Protein AF-A0A2G9SK24-F1 (afdb_monomer)

Foldseek 3Di:
DVVLVVLVCVLVVVVPDDDDPDPVVSVVVSLVVSQVCCCVPPVDNDDSVVVVVVVVVVVVVVVVVVVVVVVVVVVVVVVVVVVVVPPDPDPPDDDDDDDD

Mean predicted aligned error: 13.67 Å

pLDDT: mean 76.28, std 13.85, range [46.34, 94.94]

Organism: Aquarana catesbeiana (NCBI:txid8400)

Solvent-accessible surface area (backbone atoms only — not comparable to full-atom values): 6223 Å² total; per-residue (Å²): 112,68,67,56,54,48,53,47,50,60,68,70,66,64,74,85,65,74,91,66,95,55,62,68,63,53,51,50,57,50,50,53,53,45,47,53,46,39,36,71,78,66,66,46,88,66,56,69,66,60,52,51,52,54,46,53,55,53,53,50,54,55,50,51,51,51,53,52,51,53,51,51,53,54,56,49,50,62,59,48,64,62,57,60,73,66,70,68,77,74,86,81,80,88,84,89,77,86,86,126

Sequence (100 aa):
MVEMVDILKRADYDGKHGPYPNPNVRKAKIMTKVVKSLQKNFGVRRSEDQLRKQWSDLKLREHDQYRMIRKLLLKREKRLGTSEDTRDPSPSKEGEVPKT

Radius of gyration: 28.5 Å; Cα contacts (8 Å, |Δi|>4): 22; chains: 1; bounding box: 66×28×84 Å

Structure (mmCIF, N/CA/C/O backbone):
data_AF-A0A2G9SK24-F1
#
_entry.id   AF-A0A2G9SK24-F1
#
loop_
_atom_site.group_PDB
_atom_site.id
_atom_site.type_symbol
_atom_site.label_atom_id
_atom_site.label_alt_id
_atom_site.label_comp_id
_atom_site.label_asym_id
_atom_site.label_entity_id
_atom_site.label_seq_id
_atom_site.pdbx_PDB_ins_code
_atom_site.Cartn_x
_atom_site.Cartn_y
_atom_site.Cartn_z
_atom_site.occupancy
_atom_site.B_iso_or_equiv
_atom_site.auth_seq_id
_atom_site.auth_comp_id
_atom_site.auth_asym_id
_atom_site.auth_atom_id
_atom_site.pdbx_PDB_model_num
ATOM 1 N N . MET A 1 1 ? -9.892 -6.259 -0.295 1.00 67.88 1 MET A N 1
ATOM 2 C CA . MET A 1 1 ? -8.468 -5.891 -0.516 1.00 67.88 1 MET A CA 1
ATOM 3 C C . MET A 1 1 ? -8.321 -4.531 -1.183 1.00 67.88 1 MET A C 1
ATOM 5 O O . MET A 1 1 ? -7.515 -3.750 -0.703 1.00 67.88 1 MET A O 1
ATOM 9 N N . VAL A 1 2 ? -9.084 -4.238 -2.244 1.00 76.31 2 VAL A N 1
ATOM 10 C CA . VAL A 1 2 ? -8.962 -2.987 -3.020 1.00 76.31 2 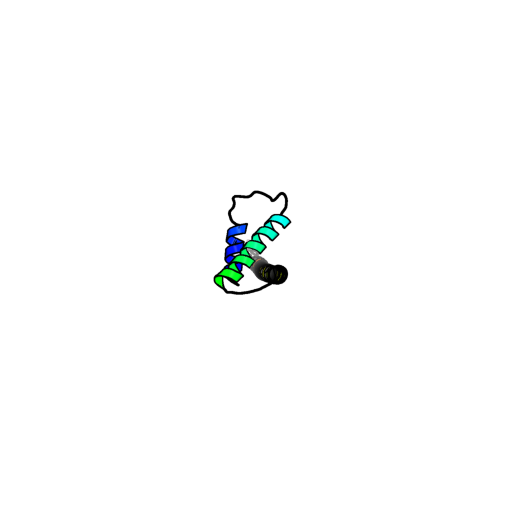VAL A CA 1
ATOM 11 C C . VAL A 1 2 ? -9.100 -1.730 -2.150 1.00 76.31 2 VAL A C 1
ATOM 13 O O . VAL A 1 2 ? -8.245 -0.859 -2.218 1.00 76.31 2 VAL A O 1
ATOM 16 N N . GLU A 1 3 ? -10.082 -1.686 -1.246 1.00 79.12 3 GLU A N 1
ATOM 17 C CA . GLU A 1 3 ? -10.328 -0.511 -0.390 1.00 79.12 3 GLU A CA 1
ATOM 18 C C . GLU A 1 3 ? -9.201 -0.234 0.624 1.00 79.12 3 GLU A C 1
ATOM 20 O O . GLU A 1 3 ? -8.852 0.911 0.888 1.00 79.12 3 GLU A O 1
ATOM 25 N N . MET A 1 4 ? -8.541 -1.280 1.134 1.00 80.69 4 MET A N 1
ATOM 26 C CA . MET A 1 4 ? -7.348 -1.134 1.983 1.00 80.69 4 MET A CA 1
ATOM 27 C C . MET A 1 4 ? -6.183 -0.513 1.207 1.00 80.69 4 MET A C 1
ATOM 29 O O . MET A 1 4 ? -5.492 0.364 1.722 1.00 80.69 4 MET A O 1
ATOM 33 N N . VAL A 1 5 ? -5.957 -0.993 -0.019 1.00 81.00 5 VAL A N 1
ATOM 34 C CA . VAL A 1 5 ? -4.894 -0.486 -0.895 1.00 81.00 5 VAL A CA 1
ATOM 35 C C . VAL A 1 5 ? -5.175 0.966 -1.282 1.00 81.00 5 VAL A C 1
ATOM 37 O O . VAL A 1 5 ? -4.242 1.762 -1.323 1.00 81.00 5 VAL A O 1
ATOM 40 N N . ASP A 1 6 ? -6.440 1.324 -1.504 1.00 85.62 6 ASP A N 1
ATOM 41 C CA . ASP A 1 6 ? -6.858 2.689 -1.827 1.00 85.62 6 ASP A CA 1
ATOM 42 C C . ASP A 1 6 ? -6.616 3.669 -0.668 1.00 85.62 6 ASP A C 1
ATOM 44 O O . ASP A 1 6 ? -5.935 4.680 -0.837 1.00 85.62 6 ASP A O 1
ATOM 48 N N . ILE A 1 7 ? -7.049 3.322 0.549 1.00 81.06 7 ILE A N 1
ATOM 49 C CA . ILE A 1 7 ? -6.821 4.138 1.756 1.00 81.06 7 ILE A CA 1
ATOM 50 C C . ILE A 1 7 ? -5.330 4.356 2.005 1.00 81.06 7 ILE A C 1
ATOM 52 O O . ILE A 1 7 ? -4.910 5.444 2.406 1.00 81.06 7 ILE A O 1
ATOM 56 N N . LEU A 1 8 ? -4.529 3.324 1.765 1.00 78.62 8 LEU A N 1
ATOM 57 C CA . LEU A 1 8 ? -3.092 3.380 1.958 1.00 78.62 8 LEU A CA 1
ATOM 58 C C . LEU A 1 8 ? -2.412 4.255 0.908 1.00 78.62 8 LEU A C 1
ATOM 60 O O . LEU A 1 8 ? -1.640 5.135 1.274 1.00 78.62 8 LEU A O 1
ATOM 64 N N . LYS A 1 9 ? -2.775 4.111 -0.372 1.00 79.62 9 LYS A N 1
ATOM 65 C CA . LYS A 1 9 ? -2.308 5.016 -1.430 1.00 79.62 9 LYS A CA 1
ATOM 66 C C . LYS A 1 9 ? -2.675 6.461 -1.112 1.00 79.62 9 LYS A C 1
ATOM 68 O O . LYS A 1 9 ? -1.815 7.329 -1.175 1.00 79.62 9 LYS A O 1
ATOM 73 N N . ARG A 1 10 ? -3.910 6.714 -0.682 1.00 81.31 10 ARG A N 1
ATOM 74 C CA . ARG A 1 10 ? -4.388 8.057 -0.341 1.00 81.31 10 ARG A CA 1
ATOM 75 C C . ARG A 1 10 ? -3.661 8.659 0.864 1.00 81.31 10 ARG A C 1
ATOM 77 O O . ARG A 1 10 ? -3.448 9.863 0.909 1.00 81.31 10 ARG A O 1
ATOM 84 N N . ALA A 1 11 ? -3.270 7.831 1.833 1.00 74.19 11 ALA A N 1
ATOM 85 C CA . ALA A 1 11 ? -2.545 8.276 3.017 1.00 74.19 11 ALA A CA 1
ATOM 86 C C . ALA A 1 11 ? -1.034 8.440 2.789 1.00 74.19 11 ALA A C 1
ATOM 88 O O . ALA A 1 11 ? -0.432 9.286 3.452 1.00 74.19 11 ALA A O 1
ATOM 89 N N . ASP A 1 12 ? -0.433 7.655 1.888 1.00 67.56 12 ASP A N 1
ATOM 90 C CA . ASP A 1 12 ? 0.997 7.700 1.560 1.00 67.56 12 ASP A CA 1
ATOM 91 C C . ASP A 1 12 ? 1.330 8.776 0.514 1.00 67.56 12 ASP A C 1
ATOM 93 O O . ASP A 1 12 ? 2.317 9.490 0.698 1.00 67.56 12 ASP A O 1
ATOM 97 N N . TYR A 1 13 ? 0.493 8.939 -0.522 1.00 61.19 13 TYR A N 1
ATOM 98 C CA . TYR A 1 13 ? 0.715 9.832 -1.674 1.00 61.19 13 TYR A CA 1
ATOM 99 C C . TYR A 1 13 ? 0.194 11.267 -1.510 1.00 61.19 13 TYR A C 1
ATOM 101 O O . TYR A 1 13 ? 0.275 12.039 -2.459 1.00 61.19 13 TYR A O 1
ATOM 109 N N . ASP A 1 14 ? -0.293 11.672 -0.333 1.00 61.59 14 ASP A N 1
ATOM 110 C CA . ASP A 1 14 ? -0.800 13.042 -0.105 1.00 61.59 14 ASP A CA 1
ATOM 111 C C . ASP A 1 14 ? 0.262 14.133 -0.389 1.00 61.59 14 ASP A C 1
ATOM 113 O O . ASP A 1 14 ? -0.061 15.309 -0.480 1.00 61.59 14 ASP A O 1
ATOM 117 N N . GLY A 1 15 ? 1.550 13.782 -0.535 1.00 60.00 15 GLY A N 1
ATOM 118 C CA . GLY A 1 15 ? 2.612 14.703 -0.979 1.00 60.00 15 GLY A CA 1
ATOM 119 C C . GLY A 1 15 ? 2.918 15.846 -0.001 1.00 60.00 15 GLY A C 1
ATOM 120 O O . GLY A 1 15 ? 3.920 16.536 -0.145 1.00 60.00 15 GLY A O 1
ATOM 121 N N . LYS A 1 16 ? 2.099 16.014 1.042 1.00 67.06 16 LYS A N 1
ATOM 122 C CA . LYS A 1 16 ? 2.193 17.070 2.056 1.00 67.06 16 LYS A CA 1
ATOM 123 C C . LYS A 1 16 ? 3.281 16.838 3.097 1.00 67.06 16 LYS A C 1
ATOM 125 O O . LYS A 1 16 ? 3.450 17.651 4.001 1.00 67.06 16 LYS A O 1
ATOM 130 N N . HIS A 1 17 ? 3.993 15.719 3.019 1.00 60.06 17 HIS A N 1
ATOM 131 C CA . HIS A 1 17 ? 4.925 15.305 4.052 1.00 60.06 17 HIS A CA 1
ATOM 132 C C . HIS A 1 17 ? 6.27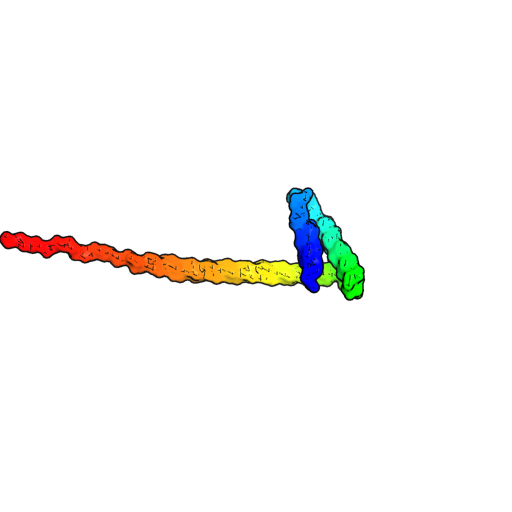0 14.919 3.436 1.00 60.06 17 HIS A C 1
ATOM 134 O O . HIS A 1 17 ? 6.345 13.978 2.649 1.00 60.06 17 HIS A O 1
ATOM 140 N N . GLY A 1 18 ? 7.319 15.665 3.798 1.00 67.38 18 GLY A N 1
ATOM 141 C CA . GLY A 1 18 ? 8.705 15.361 3.438 1.00 67.38 18 GLY A CA 1
ATOM 142 C C . GLY A 1 18 ? 9.227 14.066 4.085 1.00 67.38 18 GLY A C 1
ATOM 143 O O . GLY A 1 18 ? 8.467 13.361 4.758 1.00 67.38 18 GLY A O 1
ATOM 144 N N . PRO A 1 19 ? 10.523 13.738 3.899 1.00 68.69 19 PRO A N 1
ATOM 145 C CA . PRO A 1 19 ? 11.150 12.559 4.496 1.00 68.69 19 PRO A CA 1
ATOM 146 C C . PRO A 1 19 ? 10.834 12.462 5.993 1.00 68.69 19 PRO A C 1
ATOM 148 O O . PRO A 1 19 ? 10.987 13.428 6.739 1.00 68.69 19 PRO A O 1
ATOM 151 N N . TYR A 1 20 ? 10.316 11.309 6.421 1.00 63.00 20 TYR A N 1
ATOM 152 C CA . TYR A 1 20 ? 9.664 11.196 7.724 1.00 63.00 20 TYR A CA 1
ATOM 153 C C . TYR A 1 20 ? 10.660 11.169 8.893 1.00 63.00 20 TYR A C 1
ATOM 155 O O . TYR A 1 20 ? 11.527 10.297 8.900 1.00 63.00 20 TYR A O 1
ATOM 163 N N . PRO A 1 21 ? 10.460 11.987 9.950 1.00 70.00 21 PRO A N 1
ATOM 164 C CA . PRO A 1 21 ? 11.249 11.901 11.184 1.0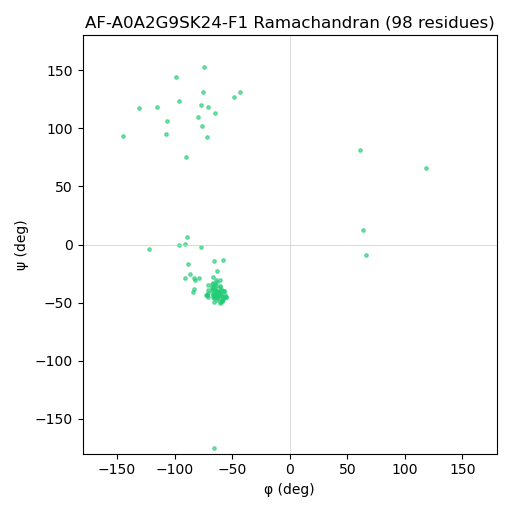0 70.00 21 PRO A CA 1
ATOM 165 C C . PRO A 1 21 ? 11.055 10.573 11.932 1.00 70.00 21 PRO A C 1
ATOM 167 O O . PRO A 1 21 ? 11.960 10.094 12.604 1.00 70.00 21 PRO A O 1
ATOM 170 N N . ASN A 1 22 ? 9.865 9.962 11.825 1.00 77.00 22 ASN A N 1
ATOM 171 C CA . ASN A 1 22 ? 9.568 8.650 12.403 1.00 77.00 22 ASN A CA 1
ATOM 172 C C . ASN A 1 22 ? 8.600 7.850 11.503 1.00 77.00 22 ASN A C 1
ATOM 174 O O . ASN A 1 22 ? 7.374 7.991 11.613 1.00 77.00 22 ASN A O 1
ATOM 178 N N . PRO A 1 23 ? 9.123 7.005 10.600 1.00 74.88 23 PRO A N 1
ATOM 179 C CA . PRO A 1 23 ? 8.307 6.259 9.642 1.00 74.88 23 PRO A CA 1
ATOM 180 C C . PRO A 1 23 ? 7.391 5.213 10.304 1.00 74.88 23 PRO A C 1
ATOM 182 O O . PRO A 1 23 ? 6.300 4.942 9.797 1.00 74.88 23 PRO A O 1
ATOM 185 N N . ASN A 1 24 ? 7.771 4.664 11.463 1.00 80.81 24 ASN A N 1
ATOM 186 C CA . ASN A 1 24 ? 6.989 3.633 12.153 1.00 80.81 24 ASN A CA 1
ATOM 187 C C . ASN A 1 24 ? 5.690 4.181 12.756 1.00 80.81 24 ASN A C 1
ATOM 189 O O . ASN A 1 24 ? 4.646 3.533 12.659 1.00 80.81 24 ASN A O 1
ATOM 193 N N . VAL A 1 25 ? 5.727 5.392 13.320 1.00 80.81 25 VAL A N 1
ATOM 194 C CA . VAL A 1 25 ? 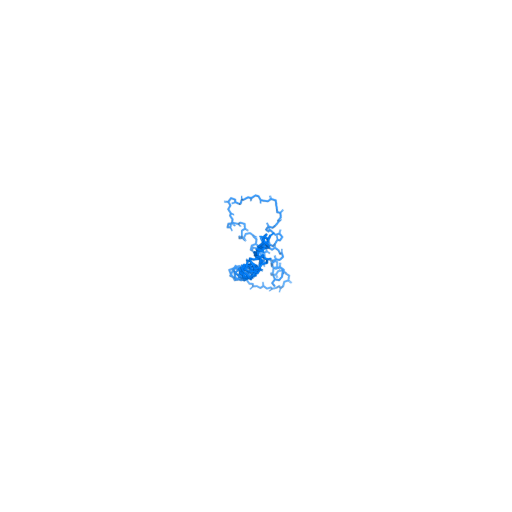4.550 6.034 13.930 1.00 80.81 25 VAL A CA 1
ATOM 195 C C . VAL A 1 25 ? 3.480 6.341 12.885 1.00 80.81 25 VAL A C 1
ATOM 197 O O . VAL A 1 25 ? 2.296 6.076 13.100 1.00 80.81 25 VAL A O 1
ATOM 200 N N . ARG A 1 26 ? 3.874 6.846 11.711 1.00 80.06 26 ARG A N 1
ATOM 201 C CA . ARG A 1 26 ? 2.917 7.075 10.622 1.00 80.06 26 ARG A CA 1
ATOM 202 C C . ARG A 1 26 ? 2.349 5.772 10.092 1.00 80.06 26 ARG A C 1
ATOM 204 O O . ARG A 1 26 ? 1.138 5.691 9.901 1.00 80.06 26 ARG A O 1
ATOM 211 N N . LYS A 1 27 ? 3.193 4.758 9.894 1.00 79.88 27 LYS A N 1
ATOM 212 C CA . LYS A 1 27 ? 2.743 3.440 9.442 1.00 79.88 27 LYS A CA 1
ATOM 213 C C . LYS A 1 27 ? 1.674 2.889 10.386 1.00 79.88 27 LYS A C 1
ATOM 215 O O . LYS A 1 27 ? 0.612 2.497 9.916 1.00 79.88 27 LYS A O 1
ATOM 220 N N . ALA A 1 28 ? 1.885 2.982 11.701 1.00 83.75 28 ALA A N 1
ATOM 221 C CA . ALA A 1 28 ? 0.877 2.620 12.698 1.00 83.75 28 ALA A CA 1
ATOM 222 C C . ALA A 1 28 ? -0.418 3.438 12.549 1.00 83.75 28 ALA A C 1
ATOM 224 O O . ALA A 1 28 ? -1.496 2.857 12.470 1.00 83.75 28 ALA A O 1
ATOM 225 N N . LYS A 1 29 ? -0.327 4.769 12.408 1.00 86.00 29 LYS A N 1
ATOM 226 C CA . LYS A 1 29 ? -1.491 5.660 12.232 1.00 86.00 29 LYS A CA 1
ATOM 227 C C . LYS A 1 29 ? -2.306 5.350 10.970 1.00 86.00 29 LYS A C 1
ATOM 229 O O . LYS A 1 29 ? -3.530 5.489 10.971 1.00 86.00 29 LYS A O 1
ATOM 234 N N . ILE A 1 30 ? -1.647 4.942 9.885 1.00 84.50 30 ILE A N 1
ATOM 235 C CA . ILE A 1 30 ? -2.321 4.524 8.651 1.00 84.50 30 ILE A CA 1
ATOM 236 C C . ILE A 1 30 ? -2.989 3.161 8.849 1.00 84.50 30 ILE A C 1
ATOM 238 O O . ILE A 1 30 ? -4.161 3.010 8.503 1.00 84.50 30 ILE A O 1
ATOM 242 N N . MET A 1 31 ? -2.304 2.208 9.485 1.00 85.69 31 MET A N 1
ATOM 243 C CA . MET A 1 31 ? -2.891 0.909 9.823 1.00 85.69 31 MET A CA 1
ATOM 244 C C . MET A 1 31 ? -4.151 1.058 10.681 1.00 85.69 31 MET A C 1
ATOM 246 O O . MET A 1 31 ? -5.153 0.401 10.407 1.00 85.69 31 MET A O 1
ATOM 250 N N . THR A 1 32 ? -4.173 1.989 11.639 1.00 88.38 32 THR A N 1
ATOM 251 C CA . THR A 1 32 ? -5.373 2.242 12.454 1.00 88.38 32 THR A CA 1
ATOM 252 C C . THR A 1 32 ? -6.548 2.763 11.620 1.00 88.38 32 THR A C 1
ATOM 254 O O . THR A 1 32 ? -7.695 2.404 11.887 1.00 88.38 32 THR A O 1
ATOM 257 N N . LYS A 1 33 ? -6.299 3.590 10.592 1.00 88.31 33 LYS A N 1
ATOM 258 C CA . LYS A 1 33 ? -7.346 4.053 9.657 1.00 88.31 33 LYS A CA 1
ATOM 259 C C . LYS A 1 33 ? -7.881 2.908 8.793 1.00 88.31 33 LYS A C 1
ATOM 261 O O . LYS A 1 33 ? -9.089 2.818 8.571 1.00 88.31 33 LYS A O 1
ATOM 266 N N . VAL A 1 34 ? -6.999 2.019 8.342 1.00 86.06 34 VAL A N 1
ATOM 267 C CA . VAL A 1 34 ? -7.365 0.817 7.580 1.00 86.06 34 VAL A CA 1
ATOM 268 C C . VAL A 1 34 ? -8.221 -0.123 8.435 1.00 86.06 34 VAL A C 1
ATOM 270 O O . VAL A 1 34 ? -9.294 -0.526 8.004 1.00 86.06 34 VAL A O 1
ATOM 273 N N . VAL A 1 35 ? -7.819 -0.415 9.675 1.00 88.00 35 VAL A N 1
ATOM 274 C CA . VAL A 1 35 ? -8.606 -1.264 10.590 1.00 88.00 35 VAL A CA 1
ATOM 275 C C . VAL A 1 35 ? -9.998 -0.667 10.829 1.00 88.00 35 VAL A C 1
ATOM 277 O O . VAL A 1 35 ? -11.003 -1.357 10.670 1.00 88.00 35 VAL A O 1
ATOM 280 N N . LYS A 1 36 ? -10.073 0.634 11.148 1.00 88.56 36 LYS A N 1
ATOM 281 C CA . LYS A 1 36 ? -11.349 1.320 11.414 1.00 88.56 36 LYS A CA 1
ATOM 282 C C . LYS A 1 36 ? -12.293 1.320 10.209 1.00 88.56 36 LYS A C 1
ATOM 284 O O . LYS A 1 36 ? -13.493 1.133 10.382 1.00 88.56 36 LYS A O 1
ATOM 289 N N . SER A 1 37 ? -11.773 1.533 9.003 1.00 87.06 37 SER A N 1
ATOM 290 C CA . SER A 1 37 ? -12.581 1.527 7.774 1.00 87.06 37 SER A CA 1
ATOM 291 C C . SER A 1 37 ? -13.059 0.127 7.398 1.00 87.06 37 SER A C 1
ATOM 293 O O . SER A 1 37 ? -14.235 -0.029 7.085 1.00 87.06 37 SER A O 1
ATOM 295 N N . LEU A 1 38 ? -12.213 -0.904 7.519 1.00 86.12 38 LEU A N 1
ATOM 296 C CA . LEU A 1 38 ? -12.636 -2.292 7.303 1.00 86.12 38 LEU A CA 1
ATOM 297 C C . LEU A 1 38 ? -13.755 -2.706 8.260 1.00 86.12 38 LEU A C 1
ATOM 299 O O . LEU A 1 38 ? -14.717 -3.350 7.843 1.00 86.12 38 LEU A O 1
ATOM 303 N N . GLN A 1 39 ? -13.645 -2.321 9.530 1.00 86.06 39 GLN A N 1
ATOM 304 C CA . GLN A 1 39 ? -14.683 -2.614 10.509 1.00 86.06 39 GLN A CA 1
ATOM 305 C C . GLN A 1 39 ? -15.983 -1.864 10.191 1.00 86.06 39 GLN A C 1
ATOM 307 O O . GLN A 1 39 ? -17.054 -2.456 10.264 1.00 86.06 39 GLN A O 1
ATOM 312 N N . LYS A 1 40 ? -15.898 -0.582 9.813 1.00 88.19 40 LYS A N 1
ATOM 313 C CA . LYS A 1 40 ? -17.067 0.266 9.541 1.00 88.19 40 LYS A CA 1
ATOM 314 C C . LYS A 1 40 ? -17.795 -0.097 8.242 1.00 88.19 40 LYS A C 1
ATOM 316 O O . LYS A 1 40 ? -19.018 -0.128 8.239 1.00 88.19 40 LYS A O 1
ATOM 321 N N . ASN A 1 41 ? -17.060 -0.348 7.159 1.00 86.06 41 ASN A N 1
ATOM 322 C CA . ASN A 1 41 ? -17.638 -0.548 5.826 1.00 86.06 41 ASN A CA 1
ATOM 323 C C . ASN A 1 41 ? -17.953 -2.020 5.534 1.00 86.06 41 ASN A C 1
ATOM 325 O O . ASN A 1 41 ? -18.882 -2.304 4.786 1.00 86.06 41 ASN A O 1
ATOM 329 N N . PHE A 1 42 ? -17.207 -2.959 6.127 1.00 81.94 42 PHE A N 1
ATOM 330 C CA . PHE A 1 42 ? -17.342 -4.389 5.823 1.00 81.94 42 PHE A CA 1
ATOM 331 C C . PHE A 1 42 ? -17.666 -5.268 7.033 1.00 81.94 42 PHE A C 1
ATOM 333 O O . PHE A 1 42 ? -17.797 -6.479 6.875 1.00 81.94 42 PHE A O 1
ATOM 340 N N . GLY A 1 43 ? -17.721 -4.716 8.250 1.00 85.44 43 GLY A N 1
ATOM 341 C CA . GLY A 1 43 ? -17.884 -5.517 9.471 1.00 85.44 43 GLY A CA 1
ATOM 342 C C . GLY A 1 43 ? -16.714 -6.476 9.737 1.00 85.44 43 GLY A C 1
ATOM 343 O O . GLY A 1 43 ? -16.810 -7.372 10.574 1.00 85.44 43 GLY A O 1
ATOM 344 N N . VAL A 1 44 ? -15.593 -6.316 9.026 1.00 80.44 44 VAL A N 1
ATOM 345 C CA . VAL A 1 44 ? -14.466 -7.247 9.077 1.00 80.44 44 VAL A CA 1
ATOM 346 C C . VAL A 1 44 ? -13.631 -6.967 10.323 1.00 80.44 44 VAL A C 1
ATOM 348 O O . VAL A 1 44 ? -12.916 -5.969 10.404 1.00 80.44 44 VAL A O 1
ATOM 351 N N . ARG A 1 45 ? -13.680 -7.885 11.293 1.00 80.81 45 ARG A N 1
ATOM 352 C CA . ARG A 1 45 ? -12.886 -7.818 12.528 1.00 80.81 45 ARG A CA 1
ATOM 353 C C . ARG A 1 45 ? -11.544 -8.535 12.350 1.00 80.81 45 ARG A C 1
ATOM 355 O O . ARG A 1 45 ? -11.362 -9.661 12.800 1.00 80.81 45 ARG A O 1
ATOM 362 N N . ARG A 1 46 ? -10.611 -7.899 11.638 1.00 77.38 46 ARG A N 1
ATOM 363 C CA . ARG A 1 46 ? -9.222 -8.374 11.465 1.00 77.38 46 ARG A CA 1
ATOM 364 C C . ARG A 1 46 ? -8.293 -7.641 12.425 1.00 77.38 46 ARG A C 1
ATOM 366 O O . ARG A 1 46 ? -8.491 -6.454 12.676 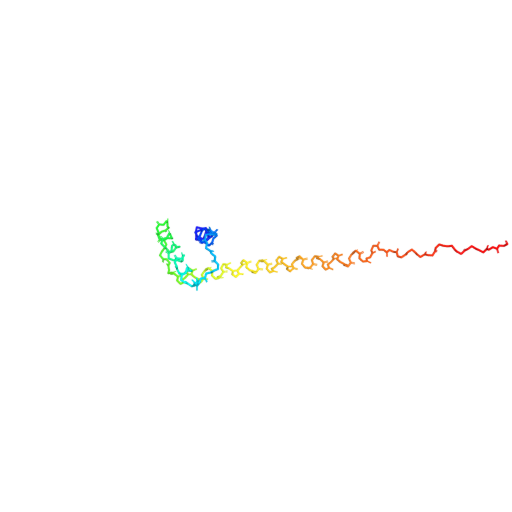1.00 77.38 46 ARG A O 1
ATOM 373 N N . SER A 1 47 ? -7.278 -8.333 12.941 1.00 79.50 47 SER A N 1
ATOM 374 C CA . SER A 1 47 ? -6.260 -7.688 13.774 1.00 79.50 47 SER A CA 1
ATOM 375 C C . SER A 1 47 ? -5.310 -6.840 12.926 1.00 79.50 47 SER A C 1
ATOM 377 O O . SER A 1 47 ? -5.083 -7.117 11.744 1.00 79.50 47 SER A O 1
ATOM 379 N N . GLU A 1 48 ? -4.736 -5.799 13.533 1.00 81.62 48 GLU A N 1
ATOM 380 C CA . GLU A 1 48 ? -3.762 -4.933 12.862 1.00 81.62 48 GLU A CA 1
ATOM 381 C C . GLU A 1 48 ? -2.561 -5.741 12.338 1.00 81.62 48 GLU A C 1
ATOM 383 O O . GLU A 1 48 ? -2.120 -5.536 11.207 1.00 81.62 48 GLU A O 1
ATOM 388 N N . ASP A 1 49 ? -2.094 -6.723 13.112 1.00 83.75 49 ASP A N 1
ATOM 389 C CA . ASP A 1 49 ? -0.959 -7.577 12.752 1.00 83.75 49 ASP A CA 1
ATOM 390 C C . ASP A 1 49 ? -1.247 -8.490 11.561 1.00 83.75 49 ASP A C 1
ATOM 392 O O . ASP A 1 49 ? -0.392 -8.674 10.691 1.00 83.75 49 ASP A O 1
ATOM 396 N N . GLN A 1 50 ? -2.473 -9.013 11.455 1.00 86.25 50 GLN A N 1
ATOM 397 C CA . GLN A 1 50 ? -2.885 -9.778 10.278 1.00 86.25 50 GLN A CA 1
ATOM 398 C C . GLN A 1 50 ? -2.864 -8.911 9.017 1.00 86.25 50 GLN A C 1
ATOM 400 O O . GLN A 1 50 ? -2.418 -9.363 7.962 1.00 86.25 50 GLN A O 1
ATOM 405 N N . LEU A 1 51 ? -3.300 -7.654 9.121 1.00 84.69 51 LEU A N 1
ATOM 406 C CA . LEU A 1 51 ? -3.270 -6.718 7.999 1.00 84.69 51 LEU A CA 1
ATOM 407 C C . LEU A 1 51 ? -1.840 -6.287 7.652 1.00 84.69 51 LEU A C 1
ATOM 409 O O . LEU A 1 51 ? -1.525 -6.148 6.472 1.00 84.69 51 LEU A O 1
ATOM 413 N N . ARG A 1 52 ? -0.950 -6.142 8.643 1.00 85.25 52 ARG A N 1
ATOM 414 C CA . ARG A 1 52 ? 0.486 -5.899 8.415 1.00 85.25 52 ARG A CA 1
ATOM 415 C C . ARG A 1 52 ? 1.144 -7.056 7.673 1.00 85.25 52 ARG A C 1
ATOM 417 O O . ARG A 1 52 ? 1.887 -6.813 6.726 1.00 85.25 52 ARG A O 1
ATOM 424 N N . LYS A 1 53 ? 0.847 -8.298 8.063 1.00 86.88 53 LYS A N 1
ATOM 425 C CA . LYS A 1 53 ? 1.346 -9.492 7.371 1.00 86.88 53 LYS A CA 1
ATOM 426 C C . LYS A 1 53 ? 0.870 -9.527 5.918 1.00 86.88 53 LYS A C 1
ATOM 428 O O . LYS A 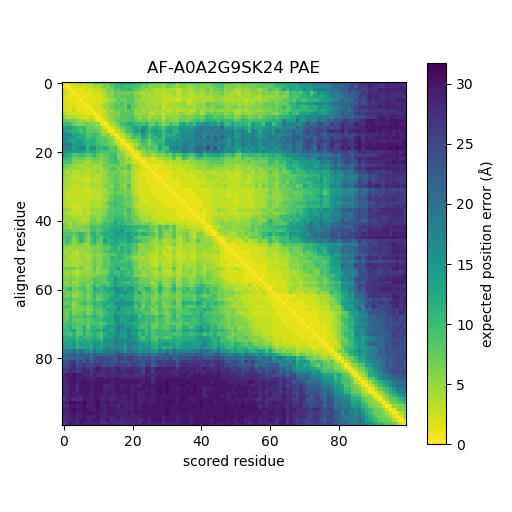1 53 ? 1.684 -9.626 5.008 1.00 86.88 53 LYS A O 1
ATOM 433 N N . GLN A 1 54 ? -0.433 -9.349 5.701 1.00 84.12 54 GLN A N 1
ATOM 434 C CA . GLN A 1 54 ? -1.020 -9.355 4.360 1.00 84.12 54 GLN A CA 1
ATOM 435 C C . GLN A 1 54 ? -0.484 -8.211 3.479 1.00 84.12 54 GLN A C 1
ATOM 437 O O . GLN A 1 54 ? -0.356 -8.361 2.265 1.00 84.12 54 GLN A O 1
ATOM 442 N N . TRP A 1 55 ? -0.150 -7.069 4.083 1.00 82.56 55 TRP A N 1
ATOM 443 C CA . TRP A 1 55 ? 0.500 -5.957 3.395 1.00 82.56 55 TRP A CA 1
ATOM 444 C C . TRP A 1 55 ? 1.916 -6.302 2.925 1.00 82.56 55 TRP A C 1
ATOM 446 O O . TRP A 1 55 ? 2.262 -6.020 1.777 1.00 82.56 55 TRP A O 1
ATOM 456 N N . SER A 1 56 ? 2.726 -6.920 3.788 1.00 83.50 56 SER A N 1
ATOM 457 C CA . SER A 1 56 ? 4.074 -7.367 3.423 1.00 83.50 56 SER A CA 1
ATOM 458 C C . SER A 1 56 ? 4.037 -8.352 2.254 1.00 83.50 56 SER A C 1
ATOM 460 O O . SER A 1 56 ? 4.780 -8.172 1.292 1.00 83.50 56 SER A O 1
ATOM 462 N N . ASP A 1 57 ? 3.110 -9.313 2.279 1.00 87.19 57 ASP A N 1
ATOM 463 C CA . ASP A 1 57 ? 2.912 -10.265 1.179 1.00 87.19 57 ASP A CA 1
ATOM 464 C C . ASP A 1 57 ? 2.524 -9.558 -0.128 1.00 87.19 57 ASP A C 1
ATOM 466 O O . ASP A 1 57 ? 3.045 -9.877 -1.200 1.00 87.19 57 ASP A O 1
ATOM 470 N N . LEU A 1 58 ? 1.646 -8.551 -0.053 1.00 83.50 58 LEU A N 1
ATOM 471 C CA . LEU A 1 58 ? 1.237 -7.778 -1.226 1.00 83.50 58 LEU A CA 1
ATOM 472 C C . LEU A 1 58 ? 2.417 -7.007 -1.837 1.00 83.50 58 LEU A C 1
ATOM 474 O O . LEU A 1 58 ? 2.582 -7.000 -3.058 1.00 83.50 58 LEU A O 1
ATOM 478 N N . LYS A 1 59 ? 3.257 -6.391 -0.996 1.00 81.00 59 LYS A N 1
ATOM 479 C CA . LYS A 1 59 ? 4.448 -5.653 -1.438 1.00 81.00 59 LYS A CA 1
ATOM 480 C C . LYS A 1 59 ? 5.524 -6.559 -2.032 1.00 81.00 59 LYS A C 1
ATOM 482 O O . LYS A 1 59 ? 6.147 -6.172 -3.019 1.00 81.00 59 LYS A O 1
ATOM 487 N N . LEU A 1 60 ? 5.708 -7.762 -1.487 1.00 82.38 60 LEU A N 1
ATOM 488 C CA . LEU A 1 60 ? 6.607 -8.771 -2.058 1.00 82.38 60 LEU A CA 1
ATOM 489 C C . LEU A 1 60 ? 6.170 -9.171 -3.469 1.00 82.38 60 LEU A C 1
ATOM 491 O O . LEU A 1 60 ? 6.984 -9.208 -4.388 1.00 82.38 60 LEU A O 1
ATOM 495 N N . ARG A 1 61 ? 4.866 -9.381 -3.666 1.00 84.31 61 ARG A N 1
ATOM 496 C CA . ARG A 1 61 ? 4.303 -9.781 -4.959 1.00 84.31 61 ARG A CA 1
ATOM 497 C C . ARG A 1 61 ? 4.478 -8.705 -6.037 1.00 84.31 61 ARG A C 1
ATOM 499 O O . ARG A 1 61 ? 4.797 -9.030 -7.177 1.00 84.31 61 ARG A O 1
ATOM 506 N N . GLU A 1 62 ? 4.307 -7.433 -5.676 1.00 83.81 62 GLU A N 1
ATOM 507 C CA . GLU A 1 62 ? 4.552 -6.280 -6.561 1.00 83.81 62 GLU A CA 1
ATOM 508 C C . GLU A 1 62 ? 6.043 -6.155 -6.925 1.00 83.81 62 GLU A C 1
ATOM 510 O O . GLU A 1 62 ? 6.401 -5.976 -8.092 1.00 83.81 62 GLU A O 1
ATOM 515 N N . HIS A 1 63 ? 6.928 -6.327 -5.940 1.00 87.00 63 HIS A N 1
ATOM 516 C CA . HIS A 1 63 ? 8.372 -6.300 -6.158 1.00 87.00 63 HIS A CA 1
ATOM 517 C C . HIS A 1 63 ? 8.845 -7.436 -7.080 1.00 87.00 63 HIS A C 1
ATOM 519 O O . HIS A 1 63 ? 9.650 -7.214 -7.988 1.00 87.00 63 HIS A O 1
ATOM 525 N N . ASP A 1 64 ? 8.310 -8.644 -6.905 1.00 89.75 64 ASP A N 1
ATOM 526 C CA . ASP A 1 64 ? 8.639 -9.790 -7.752 1.00 89.75 64 ASP A CA 1
ATOM 527 C C . ASP A 1 64 ? 8.140 -9.629 -9.188 1.00 89.75 64 ASP A C 1
ATOM 529 O O . ASP A 1 64 ? 8.867 -9.962 -10.128 1.00 89.75 64 ASP A O 1
ATOM 533 N N . GLN A 1 65 ? 6.949 -9.055 -9.384 1.00 91.19 65 GLN A N 1
ATOM 534 C CA . GLN A 1 65 ? 6.458 -8.697 -10.718 1.00 91.19 65 GLN A CA 1
ATOM 535 C C . GLN A 1 65 ? 7.413 -7.725 -11.411 1.00 91.19 65 GLN A C 1
ATOM 537 O O . GLN A 1 65 ? 7.811 -7.943 -12.557 1.00 91.19 65 GLN A O 1
ATOM 542 N N . TYR A 1 66 ? 7.845 -6.688 -10.697 1.00 91.94 66 TYR A N 1
ATOM 543 C CA . TYR A 1 66 ? 8.784 -5.713 -11.229 1.00 91.94 66 TYR A CA 1
ATOM 544 C C . TYR A 1 66 ? 10.148 -6.336 -11.560 1.00 91.94 66 TYR A C 1
ATOM 546 O O . TYR A 1 66 ? 10.712 -6.089 -12.630 1.00 91.94 66 TYR A O 1
ATOM 554 N N . ARG A 1 67 ? 10.655 -7.222 -10.693 1.00 94.00 67 ARG A N 1
ATOM 555 C CA . ARG A 1 67 ? 11.870 -8.007 -10.951 1.00 94.00 67 ARG A CA 1
ATOM 556 C C . ARG A 1 67 ? 11.720 -8.893 -12.188 1.00 94.00 67 ARG A C 1
ATOM 558 O O . ARG A 1 67 ? 12.672 -9.018 -12.959 1.00 94.00 67 ARG A O 1
ATOM 565 N N . MET A 1 68 ? 10.552 -9.498 -12.392 1.00 93.62 68 MET A N 1
ATOM 566 C CA . MET A 1 68 ? 10.284 -10.347 -13.551 1.00 93.62 68 MET A CA 1
ATOM 567 C C . MET A 1 68 ? 10.270 -9.537 -14.852 1.00 93.62 68 MET A C 1
ATOM 569 O O . MET A 1 68 ? 10.927 -9.921 -15.821 1.00 93.62 68 MET A O 1
ATOM 573 N N . ILE A 1 69 ? 9.602 -8.380 -14.852 1.00 93.12 69 ILE A N 1
ATOM 574 C CA . ILE A 1 69 ? 9.556 -7.467 -16.004 1.00 93.12 69 ILE A CA 1
ATOM 575 C C . ILE A 1 69 ? 10.959 -6.948 -16.337 1.00 93.12 69 ILE A C 1
ATOM 577 O O . ILE A 1 69 ? 11.380 -7.022 -17.491 1.00 93.12 69 ILE A O 1
ATOM 581 N N . ARG A 1 70 ? 11.734 -6.509 -15.335 1.00 93.88 70 ARG A N 1
ATOM 582 C CA . ARG A 1 70 ? 13.132 -6.083 -15.531 1.00 93.88 70 ARG A CA 1
ATOM 583 C C . ARG A 1 70 ? 13.990 -7.174 -16.175 1.00 93.88 70 ARG A C 1
ATOM 585 O O . ARG A 1 70 ? 14.754 -6.891 -17.094 1.00 93.88 70 ARG A O 1
ATOM 592 N N . LYS A 1 71 ? 13.851 -8.428 -15.733 1.00 94.94 71 LYS A N 1
ATOM 593 C CA . LYS A 1 71 ? 14.574 -9.566 -16.327 1.00 94.94 71 LYS A CA 1
ATOM 594 C C . LYS A 1 71 ? 14.186 -9.814 -17.783 1.00 94.94 71 LYS A C 1
ATOM 596 O O . LYS A 1 71 ? 15.057 -10.131 -18.590 1.00 94.94 71 LYS A O 1
ATOM 601 N N . LEU A 1 72 ? 12.902 -9.690 -18.116 1.00 94.19 72 LEU A N 1
ATOM 602 C CA . LEU A 1 72 ? 12.411 -9.836 -19.488 1.00 94.19 72 LEU A CA 1
ATOM 603 C C . LEU A 1 72 ? 12.985 -8.762 -20.416 1.00 94.19 72 LEU A C 1
ATOM 605 O O . LEU A 1 72 ? 13.460 -9.099 -21.499 1.00 94.19 72 LEU A O 1
ATOM 609 N N . LEU A 1 73 ? 12.993 -7.503 -19.973 1.00 94.38 73 LEU A N 1
ATOM 610 C CA . LEU A 1 73 ? 13.564 -6.387 -20.729 1.00 94.38 73 LEU A CA 1
ATOM 611 C C . LEU A 1 73 ? 15.055 -6.604 -21.003 1.00 94.38 73 LEU A C 1
ATOM 613 O O . LEU A 1 73 ? 15.466 -6.595 -22.160 1.00 94.38 73 LEU A O 1
ATOM 617 N N . LEU A 1 74 ? 15.830 -6.942 -19.968 1.00 93.25 74 LEU A N 1
ATOM 618 C CA . LEU A 1 74 ? 17.259 -7.232 -20.106 1.00 93.25 74 LEU A CA 1
ATOM 619 C C . LEU A 1 74 ? 17.527 -8.425 -21.040 1.00 93.25 74 LEU A C 1
ATOM 621 O O . LEU A 1 74 ? 18.491 -8.439 -21.803 1.00 93.25 74 LEU A O 1
ATOM 625 N N . LYS A 1 75 ? 16.669 -9.454 -21.005 1.00 92.00 75 LYS A N 1
ATOM 626 C CA . LYS A 1 75 ? 16.776 -10.611 -21.906 1.00 92.00 75 LYS A CA 1
ATOM 627 C C . LYS A 1 75 ? 16.482 -10.235 -23.363 1.00 92.00 75 LYS A C 1
ATOM 629 O O . LYS A 1 75 ? 17.081 -10.827 -24.256 1.00 92.00 75 LYS A O 1
ATOM 634 N N . ARG A 1 76 ? 15.571 -9.289 -23.613 1.00 87.88 76 ARG A N 1
ATOM 635 C CA . ARG A 1 76 ? 15.270 -8.782 -24.961 1.00 87.88 76 ARG A CA 1
ATOM 636 C C . ARG A 1 76 ? 16.410 -7.916 -25.496 1.00 87.88 76 ARG A C 1
ATOM 638 O O . ARG A 1 76 ? 16.812 -8.115 -26.632 1.00 87.88 76 ARG A O 1
ATOM 645 N N . GLU A 1 77 ? 16.965 -7.039 -24.668 1.00 88.62 77 GLU A N 1
ATOM 646 C CA . GLU A 1 77 ? 18.110 -6.186 -25.010 1.00 88.62 77 GLU A CA 1
ATOM 647 C C . GLU A 1 77 ? 19.332 -7.011 -25.437 1.00 88.62 77 GLU A C 1
ATOM 649 O O . GLU A 1 77 ? 19.868 -6.810 -26.521 1.00 88.62 77 GLU A O 1
ATOM 654 N N . LYS A 1 78 ? 19.690 -8.051 -24.670 1.00 85.25 78 LYS A N 1
ATOM 655 C CA . LYS A 1 78 ? 20.793 -8.967 -25.019 1.00 85.25 78 LYS A CA 1
ATOM 656 C C . LYS A 1 78 ? 20.599 -9.709 -26.349 1.00 85.25 78 LYS A C 1
ATOM 658 O O . LYS A 1 78 ? 21.580 -10.051 -27.000 1.00 85.25 78 LYS A O 1
ATOM 663 N N . ARG A 1 79 ? 19.348 -9.983 -26.740 1.00 81.69 79 ARG A N 1
ATOM 664 C CA . ARG A 1 79 ? 19.019 -10.625 -28.027 1.00 81.69 79 ARG A CA 1
ATOM 665 C C . ARG A 1 79 ? 19.073 -9.647 -29.202 1.00 81.69 79 ARG A C 1
ATOM 667 O O . ARG A 1 79 ? 19.319 -10.078 -30.317 1.00 81.69 79 ARG A O 1
ATOM 674 N N . LEU A 1 80 ? 18.807 -8.364 -28.963 1.00 67.69 80 LEU A N 1
ATOM 675 C CA . LEU A 1 80 ? 18.846 -7.328 -29.996 1.00 67.69 80 LEU A CA 1
ATOM 676 C C . LEU A 1 80 ? 20.273 -6.808 -30.219 1.00 67.69 80 LEU A C 1
ATOM 678 O O . LEU A 1 80 ? 20.675 -6.668 -31.366 1.00 67.69 80 LEU A O 1
ATOM 682 N N . GLY A 1 81 ? 21.071 -6.652 -29.156 1.00 60.72 81 GLY A N 1
ATOM 683 C CA . GLY A 1 81 ? 22.464 -6.191 -29.257 1.00 60.72 81 GLY A CA 1
ATOM 684 C C . GLY A 1 81 ? 23.394 -7.126 -30.044 1.00 60.72 81 GLY A C 1
ATOM 685 O O . GLY A 1 81 ? 24.388 -6.677 -30.591 1.00 60.72 81 GLY A O 1
ATOM 686 N N . THR A 1 82 ? 23.057 -8.414 -30.158 1.00 52.75 82 THR A N 1
ATOM 687 C CA . THR A 1 82 ? 23.771 -9.378 -31.022 1.00 52.75 82 THR A CA 1
ATOM 688 C C . THR A 1 82 ? 23.233 -9.420 -32.456 1.00 52.75 82 THR A C 1
ATOM 690 O O . THR A 1 82 ? 23.910 -9.920 -33.343 1.00 52.75 82 THR A O 1
ATOM 693 N N . SER A 1 83 ? 22.026 -8.898 -32.705 1.00 54.84 83 SER A N 1
ATOM 694 C CA . SER A 1 83 ? 21.413 -8.870 -34.040 1.00 54.84 83 SER A CA 1
ATOM 695 C C . SER A 1 83 ? 21.813 -7.641 -34.858 1.00 54.84 83 SER A C 1
ATOM 697 O O . SER A 1 83 ? 21.733 -7.696 -36.085 1.00 54.84 83 SER A O 1
ATOM 699 N N . GLU A 1 84 ? 22.179 -6.533 -34.212 1.00 55.97 84 GLU A N 1
ATOM 700 C CA . GLU A 1 84 ? 22.643 -5.318 -34.899 1.00 55.97 84 GLU A CA 1
ATOM 701 C C . GLU A 1 84 ? 24.134 -5.396 -35.267 1.00 55.97 84 GLU A C 1
ATOM 703 O O . GLU A 1 84 ? 24.512 -4.893 -36.317 1.00 55.97 84 GLU A O 1
ATOM 708 N N . ASP A 1 85 ? 24.941 -6.142 -34.504 1.00 46.34 85 ASP A N 1
ATOM 709 C CA . ASP A 1 85 ? 26.371 -6.406 -34.773 1.00 46.34 85 ASP A CA 1
ATOM 710 C C . ASP A 1 85 ? 26.618 -7.239 -36.053 1.00 46.34 85 ASP A C 1
ATOM 712 O O . ASP A 1 85 ? 27.723 -7.308 -36.573 1.00 46.34 85 ASP A O 1
ATOM 716 N N . THR A 1 86 ? 25.572 -7.861 -36.609 1.00 46.38 86 THR A N 1
ATOM 717 C CA . THR A 1 86 ? 25.633 -8.634 -37.868 1.00 46.38 86 THR A CA 1
ATOM 718 C C . THR A 1 86 ? 25.206 -7.816 -39.101 1.00 46.38 86 THR A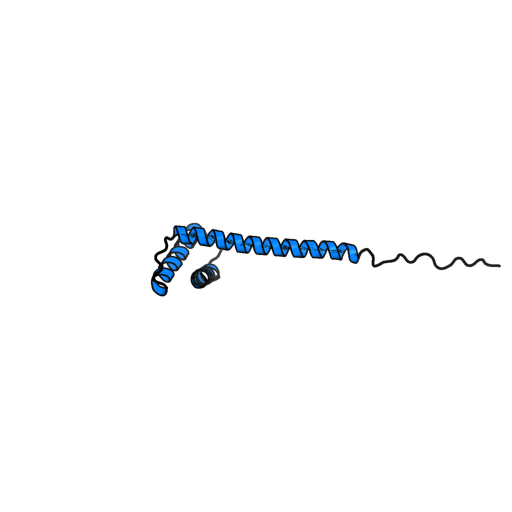 C 1
ATOM 720 O O . THR A 1 86 ? 25.176 -8.348 -40.208 1.00 46.38 86 THR A O 1
ATOM 723 N N . ARG A 1 87 ? 24.831 -6.535 -38.954 1.00 51.84 87 ARG A N 1
ATOM 724 C CA . ARG A 1 87 ? 24.310 -5.726 -40.077 1.00 51.84 87 ARG A CA 1
ATOM 725 C C . ARG A 1 87 ? 25.344 -4.936 -40.873 1.00 51.84 87 ARG A C 1
ATOM 727 O O . ARG A 1 87 ? 24.946 -4.324 -41.857 1.00 51.84 87 ARG A O 1
ATOM 734 N N . ASP A 1 88 ? 26.624 -5.016 -40.532 1.00 52.47 88 ASP A N 1
ATOM 735 C CA . ASP A 1 88 ? 27.688 -4.558 -41.425 1.00 52.47 88 ASP A CA 1
ATOM 736 C C . ASP A 1 88 ? 28.431 -5.767 -42.013 1.00 52.47 88 ASP A C 1
ATOM 738 O O . ASP A 1 88 ? 29.371 -6.280 -41.400 1.00 52.47 88 ASP A O 1
ATOM 742 N N . PRO A 1 89 ? 28.065 -6.252 -43.217 1.00 56.34 89 PRO A N 1
ATOM 743 C CA . PRO A 1 89 ? 29.048 -6.931 -44.037 1.00 56.34 89 PRO A CA 1
ATOM 744 C C . PRO A 1 89 ? 30.104 -5.886 -44.405 1.00 56.34 89 PRO A C 1
ATOM 746 O O . PRO A 1 89 ? 29.838 -4.920 -45.118 1.00 56.34 89 PRO A O 1
ATOM 749 N N . SER A 1 90 ? 31.315 -6.078 -43.891 1.00 59.59 90 SER A N 1
ATOM 750 C CA . SER A 1 90 ? 32.510 -5.362 -44.330 1.00 59.59 90 SER A CA 1
ATOM 751 C C . SER A 1 90 ? 32.543 -5.275 -45.866 1.00 59.59 90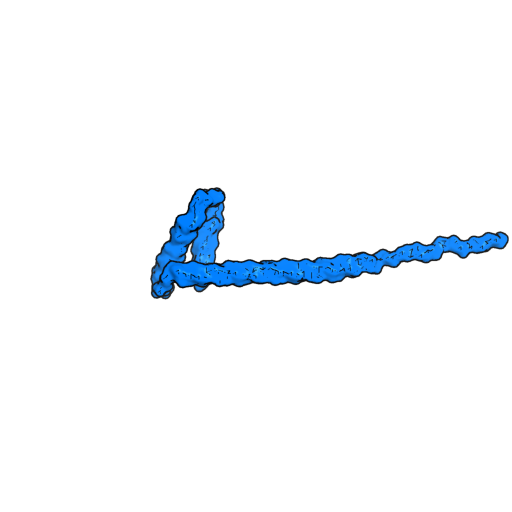 SER A C 1
ATOM 753 O O . SER A 1 90 ? 32.390 -6.322 -46.506 1.00 59.59 90 SER A O 1
ATOM 755 N N . PRO A 1 91 ? 32.775 -4.101 -46.481 1.00 48.81 91 PRO A N 1
ATOM 756 C CA . PRO A 1 91 ? 32.864 -3.993 -47.930 1.00 48.81 91 PRO A CA 1
ATOM 757 C C . PRO A 1 91 ? 34.176 -4.642 -48.385 1.00 48.81 91 PRO A C 1
ATOM 759 O O . PRO A 1 91 ? 35.247 -4.032 -48.364 1.00 48.81 91 PRO A O 1
ATOM 762 N N . SER A 1 92 ? 34.127 -5.927 -48.734 1.00 49.91 92 SER A N 1
ATOM 763 C CA . SER A 1 92 ? 35.291 -6.632 -49.250 1.00 49.91 92 SER A CA 1
ATOM 764 C C . SER A 1 92 ? 35.533 -6.232 -50.707 1.00 49.91 92 SER A C 1
ATOM 766 O O . SER A 1 92 ? 34.900 -6.762 -51.611 1.00 49.91 92 SER A O 1
ATOM 768 N N . LYS A 1 93 ? 36.518 -5.347 -50.893 1.00 55.56 93 LYS A N 1
ATOM 769 C CA . LYS A 1 93 ? 37.502 -5.382 -51.990 1.00 55.56 93 LYS A CA 1
ATOM 770 C C . LYS A 1 93 ? 36.914 -5.281 -53.412 1.00 55.56 93 LYS A C 1
ATOM 772 O O . LYS A 1 93 ? 36.860 -6.267 -54.137 1.00 55.56 93 LYS A O 1
ATOM 777 N N . GLU A 1 94 ? 36.603 -4.064 -53.851 1.00 55.47 94 GLU A N 1
ATOM 778 C CA . GLU A 1 94 ? 36.486 -3.740 -55.280 1.00 55.47 94 GLU A CA 1
ATOM 779 C C . GLU A 1 94 ? 37.803 -3.132 -55.791 1.00 55.47 94 GLU A C 1
ATOM 781 O O . GLU A 1 94 ? 38.268 -2.121 -55.266 1.00 55.47 94 GLU A O 1
ATOM 786 N N . GLY A 1 95 ? 38.389 -3.747 -56.827 1.00 50.78 95 GLY A N 1
ATOM 787 C CA . GLY A 1 95 ? 39.327 -3.077 -57.734 1.00 50.78 95 GLY A CA 1
ATOM 788 C C . GLY A 1 95 ? 40.753 -3.628 -57.803 1.00 50.78 95 GLY A C 1
ATOM 789 O O . GLY A 1 95 ? 41.694 -2.904 -57.494 1.00 50.78 95 GLY A O 1
ATOM 790 N N . GLU A 1 96 ? 40.943 -4.854 -58.298 1.00 54.16 96 GLU A N 1
ATOM 791 C CA . GLU A 1 96 ? 42.207 -5.241 -58.941 1.00 54.16 96 GLU A CA 1
ATOM 792 C C . GLU A 1 96 ? 41.959 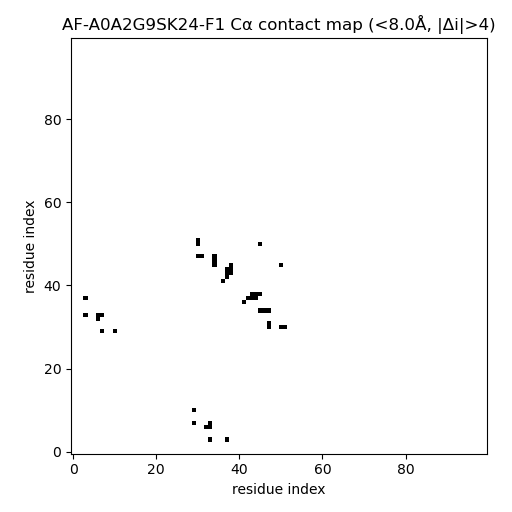-5.317 -60.454 1.00 54.16 96 GLU A C 1
ATOM 794 O O . GLU A 1 96 ? 41.263 -6.207 -60.939 1.00 54.16 96 GLU A O 1
ATOM 799 N N . VAL A 1 97 ? 42.465 -4.328 -61.196 1.00 54.50 97 VAL A N 1
ATOM 800 C CA . VAL A 1 97 ? 42.428 -4.303 -62.665 1.00 54.50 97 VAL A CA 1
ATOM 801 C C . VAL A 1 97 ? 43.877 -4.359 -63.156 1.00 54.50 97 VAL A C 1
ATOM 803 O O . VAL A 1 97 ? 44.645 -3.448 -62.830 1.00 54.50 97 VAL A O 1
ATOM 806 N N . PRO A 1 98 ? 44.291 -5.388 -63.916 1.00 54.44 98 PRO A N 1
ATOM 807 C CA . PRO A 1 98 ? 45.634 -5.445 -64.473 1.00 54.44 98 PRO A CA 1
ATOM 808 C C . PRO A 1 98 ? 45.715 -4.500 -65.679 1.00 54.44 98 PRO A C 1
ATOM 810 O O . PRO A 1 98 ? 44.977 -4.645 -66.654 1.00 54.44 98 PRO A O 1
ATOM 813 N N . LYS A 1 99 ? 46.608 -3.507 -65.614 1.00 50.03 99 LYS A N 1
ATOM 814 C CA . LYS A 1 99 ? 46.976 -2.688 -66.778 1.00 50.03 99 LYS A CA 1
ATOM 815 C C . LYS A 1 99 ? 47.805 -3.545 -67.735 1.00 50.03 99 LYS A C 1
ATOM 817 O O . LYS A 1 99 ? 48.870 -4.021 -67.350 1.00 50.03 99 LYS A O 1
ATOM 822 N N . THR A 1 100 ? 47.285 -3.731 -68.945 1.00 57.84 100 THR A N 1
ATOM 823 C CA . THR A 1 100 ? 48.044 -4.192 -70.119 1.00 57.84 100 THR A CA 1
ATOM 824 C C . THR A 1 100 ? 48.598 -2.979 -70.852 1.00 57.84 100 THR A C 1
ATOM 826 O O . THR A 1 100 ? 47.913 -1.929 -70.813 1.00 57.84 100 THR A O 1
#

Secondary structure (DSSP, 8-state):
-HHHHHHHHHHHS-----S-S-HHHHHHHHHHHHHHHHHHHH-----HHHHHHHHHHHHHHHHHHHHHHHHHHHHHHHHHHHHHTTS-------------